Protein AF-A0A0Q5K7Z9-F1 (afdb_monomer_lite)

Foldseek 3Di:
DDDDDDDDDPVVVVVLVVQCVVVVHPDSVRSVVVVVVVVVVLVVVLLVQDQWDWDADPPPRDIDIDGDVVSNVNNVVNVD

Sequence (80 aa):
MTTVLFMFDDGSFGALSQMTTEGNYADPADTLRESLQINATFMTQAKQGFTEVIVRNPRTGDERTLEIPRLSLIAARCRL

Structure (mmCIF, N/CA/C/O backbone):
data_AF-A0A0Q5K7Z9-F1
#
_entry.id   AF-A0A0Q5K7Z9-F1
#
loop_
_atom_site.group_PDB
_atom_site.id
_atom_site.type_symbol
_atom_site.label_atom_id
_atom_site.label_alt_id
_atom_site.label_comp_id
_atom_site.label_asym_id
_atom_site.label_entity_id
_atom_site.label_seq_id
_atom_site.pdbx_PDB_ins_code
_atom_site.Cartn_x
_atom_site.Cartn_y
_atom_site.Cartn_z
_atom_site.occupancy
_atom_site.B_iso_or_equiv
_atom_site.auth_seq_id
_atom_site.auth_comp_id
_atom_site.auth_asym_id
_atom_site.auth_atom_id
_atom_site.pdbx_PDB_model_num
ATOM 1 N N . MET A 1 1 ? 11.743 -12.131 16.514 1.00 47.78 1 MET A N 1
ATOM 2 C CA . MET A 1 1 ? 11.510 -11.580 15.164 1.00 47.78 1 MET A CA 1
ATOM 3 C C . MET A 1 1 ? 10.766 -12.646 14.386 1.00 47.78 1 MET A C 1
ATOM 5 O O . MET A 1 1 ? 11.273 -13.756 14.297 1.00 47.78 1 MET A O 1
ATOM 9 N N . THR A 1 2 ? 9.541 -12.361 13.955 1.00 74.62 2 THR A N 1
ATOM 10 C CA . THR A 1 2 ? 8.678 -13.348 13.293 1.00 74.62 2 THR A CA 1
ATOM 11 C C . THR A 1 2 ? 8.636 -13.009 11.810 1.00 74.62 2 THR A C 1
ATOM 13 O O . THR A 1 2 ? 8.223 -11.907 11.458 1.00 74.62 2 THR A O 1
ATOM 16 N N . THR A 1 3 ? 9.103 -13.918 10.956 1.00 79.06 3 THR A N 1
ATOM 17 C CA . THR A 1 3 ? 9.150 -13.723 9.499 1.00 79.06 3 THR A CA 1
ATOM 18 C C . THR A 1 3 ? 7.979 -14.447 8.852 1.00 79.06 3 THR A C 1
ATOM 20 O O . THR A 1 3 ? 7.697 -15.595 9.188 1.00 79.06 3 THR A O 1
ATOM 23 N N . VAL A 1 4 ? 7.312 -13.784 7.911 1.00 81.12 4 VAL A N 1
ATOM 24 C CA . VAL A 1 4 ? 6.261 -14.373 7.076 1.00 81.12 4 VAL A CA 1
ATOM 25 C C . VAL A 1 4 ? 6.720 -14.294 5.627 1.00 81.12 4 VAL A C 1
ATOM 27 O O . VAL A 1 4 ? 7.135 -13.230 5.173 1.00 81.12 4 VAL A O 1
ATOM 30 N N . LEU A 1 5 ? 6.653 -15.417 4.913 1.00 86.19 5 LEU A N 1
ATOM 31 C CA . LEU A 1 5 ? 6.842 -15.464 3.466 1.00 86.19 5 LEU A CA 1
ATOM 32 C C . LEU A 1 5 ? 5.475 -15.321 2.798 1.00 86.19 5 LEU A C 1
ATOM 34 O O . LEU A 1 5 ? 4.562 -16.089 3.099 1.00 86.19 5 LEU A O 1
ATOM 38 N N . PHE A 1 6 ? 5.350 -14.364 1.884 1.00 83.06 6 PHE A N 1
ATOM 39 C CA . PHE A 1 6 ? 4.170 -14.216 1.043 1.00 83.06 6 PHE A CA 1
ATOM 40 C C . PHE A 1 6 ? 4.568 -14.493 -0.402 1.00 83.06 6 PHE A C 1
ATOM 42 O O . PHE A 1 6 ? 5.468 -13.840 -0.927 1.00 83.06 6 PHE A O 1
ATOM 49 N N . MET A 1 7 ? 3.928 -15.479 -1.025 1.00 90.06 7 MET A N 1
ATOM 50 C CA . MET A 1 7 ? 4.118 -15.763 -2.444 1.00 90.06 7 MET A CA 1
ATOM 51 C C . MET A 1 7 ? 2.948 -15.173 -3.215 1.00 90.06 7 MET A C 1
ATOM 53 O O . MET A 1 7 ? 1.793 -15.486 -2.925 1.00 90.06 7 MET A O 1
ATOM 57 N N . PHE A 1 8 ? 3.264 -14.321 -4.179 1.00 90.38 8 PHE A N 1
ATOM 58 C CA . PHE A 1 8 ? 2.297 -13.768 -5.113 1.00 90.38 8 PHE A CA 1
ATOM 59 C C . PHE A 1 8 ? 2.294 -14.617 -6.382 1.00 90.38 8 PHE A C 1
ATOM 61 O O . PHE A 1 8 ? 3.336 -15.138 -6.778 1.00 90.38 8 PHE A O 1
ATOM 68 N N . ASP A 1 9 ? 1.132 -14.754 -7.013 1.00 95.62 9 ASP A N 1
ATOM 69 C CA . ASP A 1 9 ? 1.076 -15.170 -8.410 1.00 95.62 9 ASP A CA 1
ATOM 70 C C . ASP A 1 9 ? 1.663 -14.075 -9.319 1.00 95.62 9 ASP A C 1
ATOM 72 O O . ASP A 1 9 ? 1.794 -12.915 -8.912 1.00 95.62 9 ASP A O 1
ATOM 76 N N . ASP A 1 10 ? 1.988 -14.437 -10.559 1.00 94.62 10 ASP A N 1
ATOM 77 C CA . ASP A 1 10 ? 2.638 -13.540 -11.520 1.00 94.62 10 ASP A CA 1
ATOM 78 C C . ASP A 1 10 ? 1.847 -12.245 -11.760 1.00 94.62 10 ASP A C 1
ATOM 80 O O . ASP A 1 10 ? 2.435 -11.168 -11.871 1.00 94.62 10 ASP A O 1
ATOM 84 N N . GLY A 1 11 ? 0.512 -12.324 -11.808 1.00 95.06 11 GLY A N 1
ATOM 85 C CA . GLY A 1 11 ? -0.346 -11.162 -12.031 1.00 95.06 11 GLY A CA 1
ATOM 86 C C . GLY A 1 11 ? -0.303 -10.195 -10.851 1.00 95.06 11 GLY A C 1
ATOM 87 O O . GLY A 1 11 ? -0.074 -8.996 -11.026 1.00 95.06 11 GLY A O 1
ATOM 88 N N . SER A 1 12 ? -0.460 -10.725 -9.639 1.00 93.06 12 SER A N 1
ATOM 89 C CA . SER A 1 12 ? -0.378 -9.938 -8.407 1.00 93.06 12 SER A CA 1
ATOM 90 C C . SER A 1 12 ? 1.012 -9.332 -8.195 1.00 93.06 12 SER A C 1
ATOM 92 O O . SER A 1 12 ? 1.125 -8.175 -7.786 1.00 93.06 12 SER A O 1
ATOM 94 N N . PHE A 1 13 ? 2.078 -10.078 -8.504 1.00 94.56 13 PHE A N 1
ATOM 95 C CA . PHE A 1 13 ? 3.444 -9.561 -8.419 1.00 94.56 13 PHE A CA 1
ATOM 96 C C . PHE A 1 13 ? 3.703 -8.467 -9.462 1.00 94.56 13 PHE A C 1
ATOM 98 O O . PHE A 1 13 ? 4.325 -7.452 -9.147 1.00 94.56 13 PHE A O 1
ATOM 105 N N . GLY A 1 14 ? 3.173 -8.622 -10.679 1.00 95.31 14 GLY A N 1
ATOM 106 C CA . GLY A 1 14 ? 3.232 -7.596 -11.719 1.00 95.31 14 GLY A CA 1
ATOM 107 C C . GLY A 1 14 ? 2.560 -6.289 -11.291 1.00 95.31 14 GLY A C 1
ATOM 108 O O . GLY A 1 14 ? 3.155 -5.219 -11.422 1.00 95.31 14 GLY A O 1
ATOM 109 N N . ALA A 1 15 ? 1.365 -6.370 -10.700 1.00 95.00 15 ALA A N 1
ATOM 110 C CA . ALA A 1 15 ? 0.668 -5.203 -10.156 1.00 95.00 15 ALA A CA 1
ATOM 111 C C . ALA A 1 15 ? 1.461 -4.530 -9.022 1.00 95.00 15 ALA A C 1
ATOM 113 O O . ALA A 1 15 ? 1.589 -3.304 -8.998 1.00 95.00 15 ALA A O 1
ATOM 114 N N . LEU A 1 16 ? 2.050 -5.321 -8.117 1.00 93.50 16 LEU A N 1
ATOM 115 C CA . LEU A 1 16 ? 2.916 -4.798 -7.059 1.00 93.50 16 LEU A CA 1
ATOM 116 C C . LEU A 1 16 ? 4.134 -4.071 -7.649 1.00 93.50 16 LEU A C 1
ATOM 118 O O . LEU A 1 16 ? 4.431 -2.954 -7.238 1.00 93.50 16 LEU A O 1
ATOM 122 N N . SER A 1 17 ? 4.791 -4.660 -8.650 1.00 94.56 17 SER A N 1
ATOM 123 C CA . SER A 1 17 ? 5.942 -4.056 -9.334 1.00 94.56 17 SER A CA 1
ATOM 124 C C . SER A 1 17 ? 5.584 -2.744 -10.040 1.00 94.56 17 SER A C 1
ATOM 126 O O . SER A 1 17 ? 6.392 -1.809 -10.066 1.00 94.56 17 SER A O 1
ATOM 128 N N . GLN A 1 18 ? 4.379 -2.651 -10.608 1.00 96.12 18 GLN A N 1
ATOM 129 C CA . GLN A 1 18 ? 3.881 -1.412 -11.197 1.00 96.12 18 GLN A CA 1
ATOM 130 C C . GLN A 1 18 ? 3.694 -0.336 -10.120 1.00 96.12 18 GLN A C 1
ATOM 132 O O . GLN A 1 18 ? 4.205 0.771 -10.280 1.00 96.12 18 GLN A O 1
ATOM 137 N N . MET A 1 19 ? 3.051 -0.672 -8.996 1.00 94.12 19 MET A N 1
ATOM 138 C CA . MET A 1 19 ? 2.896 0.247 -7.863 1.00 94.12 19 MET A CA 1
ATOM 139 C C . MET A 1 19 ? 4.244 0.719 -7.305 1.00 94.12 19 MET A C 1
ATOM 141 O O . MET A 1 19 ? 4.387 1.897 -6.985 1.00 94.12 19 MET A O 1
ATOM 145 N N . THR A 1 20 ? 5.239 -0.172 -7.221 1.00 94.44 20 THR A N 1
ATOM 146 C CA . THR A 1 20 ? 6.608 0.176 -6.806 1.00 94.44 20 THR A CA 1
ATOM 147 C C . THR A 1 20 ? 7.198 1.257 -7.700 1.00 94.44 20 THR A C 1
ATOM 149 O O . THR A 1 20 ? 7.716 2.258 -7.209 1.00 94.44 20 THR A O 1
ATOM 152 N N . THR A 1 21 ? 7.067 1.078 -9.014 1.00 95.56 21 THR A N 1
ATOM 153 C CA . THR A 1 21 ? 7.621 2.000 -10.009 1.00 95.56 21 THR A CA 1
ATOM 154 C C . THR A 1 21 ? 6.883 3.338 -10.004 1.00 95.56 21 THR A C 1
ATOM 156 O O . THR A 1 21 ? 7.509 4.389 -9.914 1.00 95.56 21 THR A O 1
ATOM 159 N N . GLU A 1 22 ? 5.551 3.320 -10.064 1.00 94.19 22 GLU A N 1
ATOM 160 C CA . GLU A 1 22 ? 4.733 4.539 -10.109 1.00 94.19 22 GLU A CA 1
ATOM 161 C C . GLU A 1 22 ? 4.812 5.350 -8.808 1.00 94.19 22 GLU A C 1
ATOM 163 O O . GLU A 1 22 ? 4.771 6.581 -8.839 1.00 94.19 22 GLU A O 1
ATOM 168 N N . GLY A 1 23 ? 4.956 4.668 -7.669 1.00 90.00 23 GLY A N 1
ATOM 169 C CA . GLY A 1 23 ? 5.139 5.286 -6.358 1.00 90.00 23 GLY A CA 1
ATOM 170 C C . GLY A 1 23 ? 6.567 5.758 -6.069 1.00 90.00 23 GLY A C 1
ATOM 171 O O . GLY A 1 23 ? 6.785 6.372 -5.028 1.00 90.00 23 GLY A O 1
ATOM 172 N N . ASN A 1 24 ? 7.527 5.510 -6.972 1.00 93.31 24 ASN A N 1
ATOM 173 C CA . ASN A 1 24 ? 8.961 5.756 -6.767 1.00 93.31 24 ASN A CA 1
ATOM 174 C C . ASN A 1 24 ? 9.517 5.110 -5.483 1.00 93.31 24 ASN A C 1
ATOM 176 O O . ASN A 1 24 ? 10.354 5.693 -4.790 1.00 93.31 24 ASN A O 1
ATOM 180 N N . TYR A 1 25 ? 9.045 3.909 -5.153 1.00 94.44 25 TYR A N 1
ATOM 181 C CA . TYR A 1 25 ? 9.571 3.136 -4.032 1.00 94.44 25 TYR A CA 1
ATOM 182 C C . TYR A 1 25 ? 10.867 2.423 -4.433 1.00 94.44 25 TYR A C 1
ATOM 184 O O . TYR A 1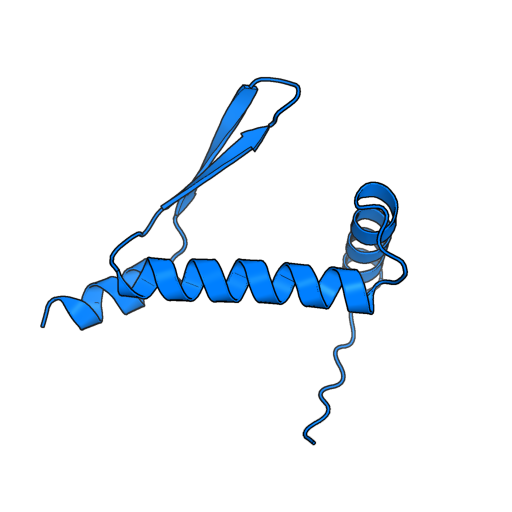 25 ? 11.055 2.070 -5.597 1.00 94.44 25 TYR A O 1
ATOM 192 N N . ALA A 1 26 ? 11.763 2.197 -3.468 1.00 93.38 26 ALA A N 1
ATOM 193 C CA . ALA A 1 26 ? 13.052 1.562 -3.743 1.00 93.38 26 ALA A CA 1
ATOM 194 C C . ALA A 1 26 ? 12.893 0.094 -4.164 1.00 93.38 26 ALA A C 1
ATOM 196 O O . ALA A 1 26 ? 13.605 -0.375 -5.053 1.00 93.38 26 ALA A O 1
ATOM 197 N N . ASP A 1 27 ? 11.952 -0.621 -3.541 1.00 94.31 27 ASP A N 1
ATOM 198 C CA . ASP A 1 27 ? 11.677 -2.022 -3.832 1.00 94.31 27 ASP A CA 1
ATOM 199 C C . ASP A 1 27 ? 10.219 -2.436 -3.496 1.00 94.31 27 ASP A C 1
ATOM 201 O O . ASP A 1 27 ? 9.444 -1.670 -2.897 1.00 94.31 27 ASP A O 1
ATOM 205 N N . PRO A 1 28 ? 9.801 -3.658 -3.887 1.00 92.56 28 PRO A N 1
ATOM 206 C CA . PRO A 1 28 ? 8.465 -4.168 -3.582 1.00 92.56 28 PRO A CA 1
ATOM 207 C C . PRO A 1 28 ? 8.166 -4.326 -2.085 1.00 92.56 28 PRO A C 1
ATOM 209 O O . PRO A 1 28 ? 7.005 -4.228 -1.683 1.00 92.56 28 PRO A O 1
ATOM 212 N N . ALA A 1 29 ? 9.176 -4.559 -1.240 1.00 91.94 29 ALA A N 1
ATOM 213 C CA . ALA A 1 29 ? 8.979 -4.698 0.201 1.00 91.94 29 ALA A CA 1
ATOM 214 C C . ALA A 1 29 ? 8.645 -3.347 0.849 1.00 91.94 29 ALA A C 1
ATOM 216 O O . ALA A 1 29 ? 7.781 -3.287 1.726 1.00 91.94 29 ALA A O 1
ATOM 217 N N . ASP A 1 30 ? 9.258 -2.263 0.378 1.00 92.94 30 ASP A N 1
ATOM 218 C CA . ASP A 1 30 ? 8.913 -0.899 0.777 1.00 92.94 30 ASP A CA 1
ATOM 219 C C . ASP A 1 30 ? 7.481 -0.541 0.367 1.00 92.94 30 ASP A C 1
ATOM 221 O O . ASP A 1 30 ? 6.701 -0.048 1.183 1.00 92.94 30 ASP A O 1
ATOM 225 N N . THR A 1 31 ? 7.092 -0.904 -0.857 1.00 93.88 31 THR A N 1
ATOM 226 C CA . THR A 1 31 ? 5.718 -0.713 -1.358 1.00 93.88 31 THR A CA 1
ATOM 227 C C . THR A 1 31 ? 4.694 -1.469 -0.499 1.00 93.88 31 THR A C 1
ATOM 229 O O . THR A 1 31 ? 3.642 -0.933 -0.131 1.00 93.88 31 THR A O 1
ATOM 232 N N . LEU A 1 32 ? 5.006 -2.717 -0.129 1.00 91.38 32 LEU A N 1
ATOM 233 C CA . LEU A 1 32 ? 4.177 -3.518 0.775 1.00 91.38 32 LEU A CA 1
ATOM 234 C C . LEU A 1 32 ? 4.098 -2.904 2.174 1.00 91.38 32 LEU A C 1
ATOM 236 O O . LEU A 1 32 ? 3.025 -2.914 2.779 1.00 91.38 32 LEU A O 1
ATOM 240 N N . ARG A 1 33 ? 5.201 -2.353 2.693 1.00 90.75 33 ARG A N 1
ATOM 241 C CA . ARG A 1 33 ? 5.222 -1.710 4.011 1.00 90.75 33 ARG A CA 1
ATOM 242 C C . ARG A 1 33 ? 4.256 -0.531 4.065 1.00 90.75 33 ARG A C 1
ATOM 244 O O . ARG A 1 33 ? 3.442 -0.476 4.985 1.00 90.75 33 ARG A O 1
ATOM 251 N N . GLU A 1 34 ? 4.303 0.357 3.078 1.00 91.19 34 GLU A N 1
ATOM 252 C CA . GLU A 1 34 ? 3.391 1.504 2.989 1.00 91.19 34 GLU A CA 1
ATOM 253 C C . GLU A 1 34 ? 1.932 1.055 2.851 1.00 91.19 34 GLU A C 1
ATOM 255 O O . GLU A 1 34 ? 1.048 1.520 3.573 1.00 91.19 34 GLU A O 1
ATOM 260 N N . SER A 1 35 ? 1.683 0.050 2.009 1.00 89.31 35 SER A N 1
ATOM 261 C CA . SER A 1 35 ? 0.345 -0.527 1.835 1.00 89.31 35 SER A CA 1
ATOM 262 C C . SER A 1 35 ? -0.224 -1.083 3.151 1.00 89.31 35 SER A C 1
ATOM 264 O O . SER A 1 35 ? -1.401 -0.890 3.469 1.00 89.31 35 SER A O 1
ATOM 266 N N . LEU A 1 36 ? 0.611 -1.737 3.966 1.00 88.50 36 LEU A N 1
ATOM 267 C CA . LEU A 1 36 ? 0.216 -2.247 5.280 1.00 88.50 36 LEU A CA 1
ATOM 268 C C . LEU A 1 36 ? -0.041 -1.127 6.298 1.00 88.50 36 LEU A C 1
ATOM 270 O O . LEU A 1 36 ? -0.945 -1.269 7.125 1.00 88.50 36 LEU A O 1
ATOM 274 N N . GLN A 1 37 ? 0.697 -0.015 6.239 1.00 89.81 37 GLN A N 1
ATOM 275 C 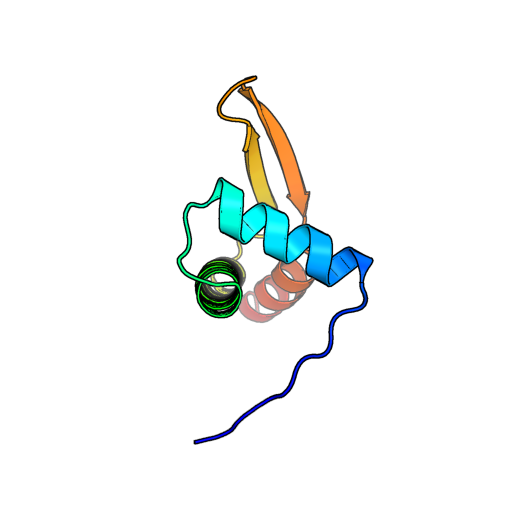CA . GLN A 1 37 ? 0.448 1.151 7.096 1.00 89.81 37 GLN A CA 1
ATOM 276 C C . GLN A 1 37 ? -0.890 1.828 6.771 1.00 89.81 37 GLN A C 1
ATOM 278 O O . GLN A 1 37 ? -1.658 2.158 7.681 1.00 89.81 37 GLN A O 1
ATOM 283 N N . ILE A 1 38 ? -1.214 1.971 5.483 1.00 87.31 38 ILE A N 1
ATOM 284 C CA . ILE A 1 38 ? -2.520 2.472 5.032 1.00 87.31 38 ILE A CA 1
ATOM 285 C C . ILE A 1 38 ? -3.636 1.568 5.569 1.00 87.31 38 ILE A C 1
ATOM 287 O O . ILE A 1 38 ? -4.591 2.044 6.186 1.00 87.31 38 ILE A O 1
ATOM 291 N N . ASN A 1 39 ? -3.477 0.249 5.431 1.00 85.56 39 ASN A N 1
ATOM 292 C CA . ASN A 1 39 ? -4.438 -0.712 5.962 1.00 85.56 39 ASN A CA 1
ATOM 293 C C . ASN A 1 39 ? -4.594 -0.601 7.493 1.00 85.56 39 ASN A C 1
ATOM 295 O O . ASN A 1 39 ? -5.712 -0.600 8.004 1.00 85.56 39 ASN A O 1
ATOM 299 N N . ALA A 1 40 ? -3.500 -0.447 8.244 1.00 85.56 40 ALA A N 1
ATOM 300 C CA . ALA A 1 40 ? -3.557 -0.246 9.695 1.00 85.56 40 ALA A CA 1
ATOM 301 C C . ALA A 1 40 ? -4.317 1.038 10.083 1.00 85.56 40 ALA A C 1
ATOM 303 O O . ALA A 1 40 ? -5.070 1.051 11.065 1.00 85.56 40 ALA A O 1
ATOM 304 N N . THR A 1 41 ? -4.172 2.098 9.286 1.00 86.25 41 THR A N 1
ATOM 305 C CA . THR A 1 41 ? -4.920 3.348 9.456 1.00 86.25 41 THR A CA 1
ATOM 306 C C . THR A 1 41 ? -6.409 3.115 9.240 1.00 86.25 41 THR A C 1
ATOM 308 O O . THR A 1 41 ? -7.204 3.458 10.116 1.00 86.25 41 THR A O 1
ATOM 311 N N . PHE A 1 42 ? -6.799 2.439 8.155 1.00 83.88 42 PHE A N 1
ATOM 312 C CA . PHE A 1 42 ? -8.199 2.074 7.916 1.00 83.88 42 PHE A CA 1
ATOM 313 C C . PHE A 1 42 ? -8.780 1.244 9.057 1.00 83.88 42 PHE A C 1
ATOM 315 O O . PHE A 1 42 ? -9.862 1.552 9.545 1.00 83.88 42 PHE A O 1
ATOM 322 N N . MET A 1 43 ? -8.037 0.260 9.565 1.00 81.12 43 MET A N 1
ATOM 323 C CA . MET A 1 43 ? -8.465 -0.547 10.712 1.00 81.12 43 MET A CA 1
ATOM 324 C C . MET A 1 43 ? -8.640 0.279 11.996 1.00 81.12 43 MET A C 1
ATOM 326 O O . MET A 1 43 ? -9.445 -0.081 12.855 1.00 81.12 43 MET A O 1
ATOM 330 N N . THR A 1 44 ? -7.906 1.382 12.149 1.00 83.25 44 THR A N 1
ATOM 331 C CA . THR A 1 44 ? -8.069 2.312 13.277 1.00 83.25 44 THR A CA 1
ATOM 332 C C . THR A 1 44 ? -9.317 3.175 13.105 1.00 83.25 44 THR A C 1
ATOM 334 O O . THR A 1 44 ? -10.100 3.291 14.045 1.00 83.25 44 THR A O 1
ATOM 337 N N . GLN A 1 45 ? -9.559 3.701 11.900 1.00 82.62 45 GLN A N 1
ATOM 338 C CA . GLN A 1 45 ? -10.787 4.436 11.567 1.00 82.62 45 GLN A CA 1
ATOM 339 C C . GLN A 1 45 ? -12.033 3.536 11.701 1.00 82.62 45 GLN A C 1
ATOM 341 O O . GLN A 1 45 ? -13.056 3.958 12.234 1.00 82.62 45 GLN A O 1
ATOM 346 N N . ALA A 1 46 ? -11.912 2.249 11.361 1.00 81.62 46 ALA A N 1
ATOM 347 C CA . ALA A 1 46 ? -12.933 1.224 11.599 1.00 81.62 46 ALA A CA 1
ATOM 348 C C . ALA A 1 46 ? -13.466 1.233 13.031 1.00 81.62 46 ALA A C 1
ATOM 350 O O . ALA A 1 46 ? -14.669 1.212 13.278 1.00 81.62 46 ALA A O 1
ATOM 351 N N . LYS A 1 47 ? -12.530 1.245 13.989 1.00 75.75 47 LYS A N 1
ATOM 352 C CA . LYS A 1 47 ? -12.821 1.199 15.425 1.00 75.75 47 LYS A CA 1
ATOM 353 C C . LYS A 1 47 ? -13.515 2.468 15.899 1.00 75.75 47 LYS A C 1
ATOM 355 O O . LYS A 1 47 ? -14.199 2.434 16.911 1.00 75.75 47 LYS A O 1
ATOM 360 N N . GLN A 1 48 ? -13.352 3.565 15.167 1.00 79.81 48 GLN A N 1
ATOM 361 C CA . GLN A 1 48 ? -14.023 4.835 15.426 1.00 79.81 48 GLN A CA 1
ATOM 362 C C . GLN A 1 48 ? -15.410 4.912 14.765 1.00 79.81 48 GLN A C 1
ATOM 364 O O . GLN A 1 48 ? -16.132 5.879 14.980 1.00 79.81 48 GLN A O 1
ATOM 369 N N . GLY A 1 49 ? -15.813 3.885 14.009 1.00 77.38 49 GLY A N 1
ATOM 370 C CA . GLY A 1 49 ? -17.141 3.786 13.406 1.00 77.38 49 GLY A CA 1
ATOM 371 C C . GLY A 1 49 ? -17.219 4.227 11.946 1.00 77.38 49 GLY A C 1
ATOM 372 O O . GLY A 1 49 ? -18.318 4.246 11.397 1.00 77.38 49 GLY A O 1
ATOM 373 N N . PHE A 1 50 ? -16.092 4.553 11.306 1.00 80.69 50 PHE A N 1
ATOM 374 C CA . PHE A 1 50 ? -16.059 4.837 9.871 1.00 80.69 50 PHE A CA 1
ATOM 375 C C . PHE A 1 50 ? -16.182 3.536 9.068 1.00 80.69 50 PHE A C 1
ATOM 377 O O . PHE A 1 50 ? -15.443 2.582 9.311 1.00 80.69 50 PHE A O 1
ATOM 384 N N . THR A 1 51 ? -17.106 3.497 8.107 1.00 80.75 51 THR A N 1
ATOM 385 C CA . THR A 1 51 ? -17.432 2.297 7.308 1.00 80.75 51 THR A CA 1
ATOM 386 C C . THR A 1 51 ? -17.135 2.443 5.818 1.00 80.75 51 THR A C 1
ATOM 388 O O . THR A 1 51 ? -17.135 1.450 5.089 1.00 80.75 51 THR A O 1
ATOM 391 N N . GLU A 1 52 ? -16.847 3.664 5.375 1.00 83.06 52 GLU A N 1
ATOM 392 C CA . GLU A 1 52 ? -16.689 4.020 3.970 1.00 83.06 52 GLU A CA 1
ATOM 393 C C . GLU A 1 52 ? -15.342 4.704 3.735 1.00 83.06 52 GLU A C 1
ATOM 395 O O . GLU A 1 52 ? -14.868 5.489 4.559 1.00 83.06 52 GLU A O 1
ATOM 400 N N . VAL A 1 53 ? -14.734 4.413 2.586 1.00 84.31 53 VAL A N 1
ATOM 401 C CA . VAL A 1 53 ? -13.534 5.091 2.091 1.00 84.31 53 VAL A CA 1
ATOM 402 C C . VAL A 1 53 ? -13.855 5.704 0.738 1.00 84.31 53 VAL A C 1
ATOM 404 O O . VAL A 1 53 ? -14.275 5.004 -0.180 1.00 84.31 53 VAL A O 1
ATOM 407 N N . ILE A 1 54 ? -13.633 7.009 0.599 1.00 88.06 54 ILE A N 1
ATOM 408 C CA . ILE A 1 54 ? -13.778 7.713 -0.675 1.00 88.06 54 ILE 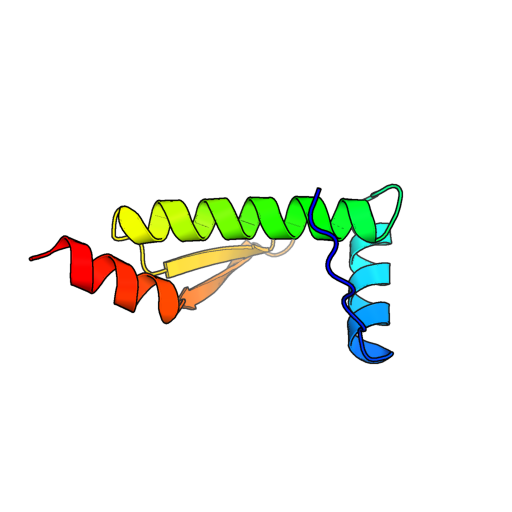A CA 1
ATOM 409 C C . ILE A 1 54 ? -12.395 7.833 -1.305 1.00 88.06 54 ILE A C 1
ATOM 411 O O . ILE A 1 54 ? -11.493 8.458 -0.747 1.00 88.06 54 ILE A O 1
ATOM 415 N N . VAL A 1 55 ? -12.229 7.229 -2.477 1.00 88.50 55 VAL A N 1
ATOM 416 C CA . VAL A 1 55 ? -11.019 7.343 -3.290 1.00 88.50 55 VAL A CA 1
ATOM 417 C C . VAL A 1 55 ? -11.305 8.317 -4.420 1.00 88.50 55 VAL A C 1
ATOM 419 O O . VAL A 1 55 ? -12.184 8.073 -5.246 1.00 88.50 55 VAL A O 1
ATOM 422 N N . ARG A 1 56 ? -10.553 9.418 -4.464 1.00 91.25 56 ARG A N 1
ATOM 423 C CA . ARG A 1 56 ? -10.657 10.429 -5.517 1.00 91.25 56 ARG A CA 1
ATOM 424 C C . ARG A 1 56 ? -9.459 10.336 -6.453 1.00 91.25 56 ARG A C 1
ATOM 426 O O . ARG A 1 56 ? -8.317 10.385 -6.001 1.00 91.25 56 ARG A O 1
ATOM 433 N N . ASN A 1 57 ? -9.711 10.251 -7.756 1.00 87.88 57 ASN A N 1
ATOM 434 C CA . ASN A 1 57 ? -8.670 10.382 -8.765 1.00 87.88 57 ASN A CA 1
ATOM 435 C C . ASN A 1 57 ? -8.217 11.853 -8.829 1.00 87.88 57 ASN A C 1
ATOM 437 O O . ASN A 1 57 ? -9.016 12.717 -9.193 1.00 87.88 57 ASN A O 1
ATOM 441 N N . PRO A 1 58 ? -6.946 12.170 -8.528 1.00 85.62 58 PRO A N 1
ATOM 442 C CA . PRO A 1 58 ? -6.477 13.553 -8.508 1.00 85.62 58 PRO A CA 1
ATOM 443 C C . PRO A 1 58 ? -6.418 14.201 -9.899 1.00 85.62 58 PRO A C 1
ATOM 445 O O . PRO A 1 58 ? -6.377 15.423 -9.989 1.00 85.62 58 PRO A 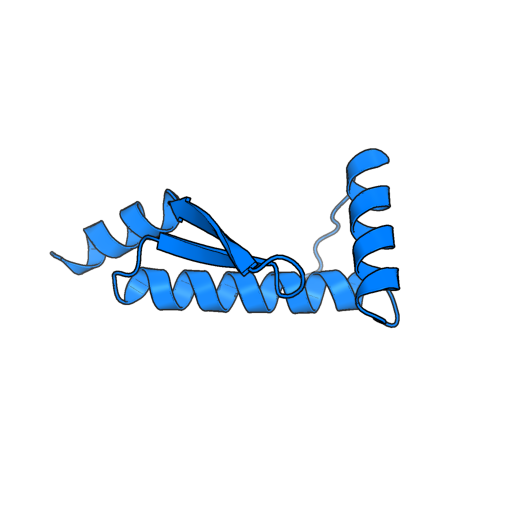O 1
ATOM 448 N N . ARG A 1 59 ? -6.394 13.411 -10.983 1.00 86.88 59 ARG A N 1
ATOM 449 C CA . ARG A 1 59 ? -6.303 13.923 -12.361 1.00 86.88 59 ARG A CA 1
ATOM 450 C C . ARG A 1 59 ? -7.668 14.226 -12.972 1.00 86.88 59 ARG A C 1
ATOM 452 O O . ARG A 1 59 ? -7.796 15.214 -13.683 1.00 86.88 59 ARG A O 1
ATOM 459 N N . THR A 1 60 ? -8.659 13.369 -12.729 1.00 90.38 60 THR A N 1
ATOM 460 C CA . THR A 1 60 ? -10.000 13.496 -13.332 1.00 90.38 60 THR A CA 1
ATOM 461 C C . THR A 1 60 ? -11.039 14.060 -12.368 1.00 90.38 60 THR A C 1
ATOM 463 O O . THR A 1 60 ? -12.062 14.567 -12.809 1.00 90.38 60 THR A O 1
ATOM 466 N N . GLY A 1 61 ? -10.781 13.998 -11.059 1.00 90.06 61 GLY A N 1
ATOM 467 C CA . GLY A 1 61 ? -11.755 14.342 -10.025 1.00 90.06 61 GLY A CA 1
ATOM 468 C C . GLY A 1 61 ? -12.769 13.235 -9.739 1.00 90.06 61 GLY A C 1
ATOM 469 O O . GLY A 1 61 ? -13.586 13.408 -8.840 1.00 90.06 61 GLY A O 1
ATOM 470 N N . ASP A 1 62 ? -12.703 12.104 -10.449 1.00 90.75 62 ASP A N 1
ATOM 471 C CA . ASP A 1 62 ? -13.639 10.996 -10.258 1.00 90.75 62 ASP A CA 1
ATOM 472 C C . ASP A 1 62 ? -13.542 10.436 -8.842 1.00 90.75 62 ASP A C 1
ATOM 474 O O . ASP A 1 62 ? -12.451 10.136 -8.350 1.00 90.75 62 ASP A O 1
ATOM 478 N N . GLU A 1 63 ? -14.694 10.234 -8.215 1.00 93.50 63 GLU A N 1
ATOM 479 C CA . GLU A 1 63 ? -14.795 9.641 -6.889 1.00 93.50 63 GLU A CA 1
ATOM 480 C C . GLU A 1 63 ? -15.353 8.230 -6.968 1.00 93.50 63 GLU A C 1
ATOM 482 O O . GLU A 1 63 ? -16.277 7.932 -7.728 1.00 93.50 63 GLU A O 1
ATOM 487 N N . ARG A 1 64 ? -14.791 7.347 -6.148 1.00 88.62 64 ARG A N 1
ATOM 488 C CA . ARG A 1 64 ? -15.346 6.023 -5.892 1.00 88.62 64 ARG A CA 1
ATOM 489 C C . ARG A 1 64 ? -15.439 5.807 -4.395 1.00 88.62 64 ARG A C 1
ATOM 491 O O . ARG A 1 64 ? -14.435 5.905 -3.692 1.00 88.62 64 ARG A O 1
ATOM 498 N N . THR A 1 65 ? -16.635 5.471 -3.933 1.00 85.38 65 THR A N 1
ATOM 499 C CA . THR A 1 65 ? -16.874 5.057 -2.551 1.00 85.38 65 THR A CA 1
ATOM 500 C C . THR A 1 65 ? -16.706 3.548 -2.447 1.00 85.38 65 THR A C 1
ATOM 502 O O . THR A 1 65 ? -17.315 2.789 -3.200 1.00 85.38 65 THR A O 1
ATOM 505 N N . LEU A 1 66 ? -15.865 3.114 -1.515 1.00 80.25 66 LEU A N 1
ATOM 506 C CA . LEU A 1 66 ? -15.680 1.723 -1.133 1.00 80.25 66 LEU A CA 1
ATOM 507 C C . LEU A 1 66 ? -16.266 1.515 0.260 1.00 80.25 66 LEU A C 1
ATOM 509 O O . LEU A 1 66 ? -15.784 2.087 1.237 1.00 80.25 66 LEU A O 1
ATOM 513 N N . GLU A 1 67 ? -17.277 0.661 0.353 1.00 71.69 67 GLU A N 1
ATOM 514 C CA . GLU A 1 67 ? -17.732 0.118 1.629 1.00 71.69 67 GLU A CA 1
ATOM 515 C C . GLU A 1 67 ? -16.814 -1.056 1.993 1.00 71.69 67 GLU A C 1
ATOM 517 O O . GLU A 1 67 ? -16.665 -1.997 1.211 1.00 71.69 67 GLU A O 1
ATOM 522 N N . ILE A 1 68 ? -16.145 -1.003 3.148 1.00 66.44 68 ILE A N 1
ATOM 523 C CA . ILE A 1 68 ? -15.221 -2.070 3.561 1.00 66.44 68 ILE A CA 1
ATOM 524 C C . ILE A 1 68 ? -15.935 -2.959 4.599 1.00 66.44 68 ILE A C 1
ATOM 526 O O . ILE A 1 68 ? -16.074 -2.553 5.757 1.00 66.44 68 ILE A O 1
ATOM 530 N N . PRO A 1 69 ? -16.329 -4.208 4.260 1.00 58.91 69 PRO A N 1
ATOM 531 C CA . PRO A 1 69 ? -17.184 -5.051 5.114 1.00 58.91 69 PRO A CA 1
ATOM 532 C C . PRO A 1 69 ? -16.568 -5.443 6.466 1.00 58.91 69 PRO A C 1
ATOM 534 O O . PRO A 1 69 ? -17.264 -5.833 7.399 1.00 58.91 69 PRO A O 1
ATOM 537 N N . ARG A 1 70 ? -15.237 -5.376 6.601 1.00 56.03 70 ARG A N 1
ATOM 538 C CA . ARG A 1 70 ? -14.567 -5.597 7.893 1.00 56.03 70 ARG A CA 1
ATOM 539 C C . ARG A 1 70 ? -14.594 -4.366 8.799 1.00 56.03 70 ARG A C 1
ATOM 541 O O . ARG A 1 70 ? -14.478 -4.541 10.011 1.00 56.03 70 ARG A O 1
ATOM 548 N N . LEU A 1 71 ? -14.778 -3.157 8.255 1.00 51.88 71 LEU A N 1
ATOM 549 C CA . LEU A 1 71 ? -14.962 -1.960 9.076 1.00 51.88 71 LEU A CA 1
ATOM 550 C C . LEU A 1 71 ? -16.338 -1.968 9.752 1.00 51.88 71 LEU A C 1
ATOM 552 O O . LEU A 1 71 ? -16.437 -1.650 10.935 1.00 51.88 71 LEU A O 1
ATOM 556 N N . SER A 1 72 ? -17.376 -2.433 9.049 1.00 51.22 72 SER A N 1
ATOM 557 C CA . SER A 1 72 ? -18.736 -2.537 9.595 1.00 51.22 72 SER A CA 1
ATOM 558 C C . SER A 1 72 ? -18.846 -3.552 10.743 1.00 51.22 72 SER A C 1
ATOM 560 O O . SER A 1 72 ? -19.502 -3.270 11.745 1.00 51.22 72 SER A O 1
ATOM 562 N N . LEU A 1 73 ? -18.133 -4.683 10.676 1.00 51.38 73 LEU A N 1
ATOM 563 C CA . LEU A 1 73 ? -18.069 -5.687 11.755 1.00 51.38 73 LEU A CA 1
ATOM 564 C C . LEU A 1 73 ? -17.373 -5.181 13.034 1.00 51.38 73 LEU A C 1
ATOM 566 O O . LEU A 1 73 ? -17.748 -5.579 14.139 1.00 51.38 73 LEU A O 1
ATOM 570 N N . ILE A 1 74 ? -16.365 -4.310 12.904 1.00 52.22 74 ILE A N 1
ATOM 571 C CA . ILE A 1 74 ? -15.675 -3.690 14.047 1.00 52.22 74 ILE A CA 1
ATOM 572 C C . ILE A 1 74 ? -16.534 -2.571 14.646 1.00 52.22 74 ILE A C 1
ATOM 574 O O . ILE A 1 74 ? -16.747 -2.561 15.858 1.00 52.22 74 ILE A O 1
ATOM 578 N N . ALA A 1 75 ? -17.078 -1.683 13.810 1.00 49.59 75 ALA A N 1
ATOM 579 C CA . ALA A 1 75 ? -17.976 -0.613 14.240 1.00 49.59 75 ALA A CA 1
ATOM 580 C C . ALA A 1 75 ? -19.211 -1.156 14.984 1.00 49.59 75 ALA A C 1
ATOM 582 O O . ALA A 1 75 ? -19.626 -0.593 15.997 1.00 49.59 75 ALA A O 1
ATOM 583 N N . ALA A 1 76 ? -19.759 -2.293 14.537 1.00 53.69 76 ALA A N 1
ATOM 584 C CA . ALA A 1 76 ? -20.881 -2.960 15.192 1.00 53.69 76 ALA A CA 1
ATOM 585 C C . ALA A 1 76 ? -20.552 -3.473 16.608 1.00 53.69 76 ALA A C 1
ATOM 587 O O . ALA A 1 76 ? -21.427 -3.465 17.469 1.00 53.69 76 ALA A O 1
ATOM 588 N N . ARG A 1 77 ? -19.301 -3.880 16.886 1.00 52.06 77 ARG A N 1
ATOM 589 C CA . ARG A 1 77 ? -18.876 -4.324 18.231 1.00 52.06 77 ARG A CA 1
ATOM 590 C C . ARG A 1 77 ? -18.606 -3.175 19.205 1.00 52.06 77 ARG A C 1
ATOM 592 O O . ARG A 1 77 ? -18.655 -3.419 20.401 1.00 52.06 77 ARG A O 1
ATOM 599 N N . CYS A 1 78 ? -18.333 -1.959 18.729 1.00 50.09 78 CYS A N 1
ATOM 600 C CA . CYS A 1 78 ? -18.097 -0.787 19.587 1.00 50.09 78 CYS A CA 1
ATOM 601 C C . CYS A 1 78 ? -19.383 -0.050 20.017 1.00 50.09 78 CYS A C 1
ATOM 603 O O . CYS A 1 78 ? -19.296 0.884 20.807 1.00 50.09 78 C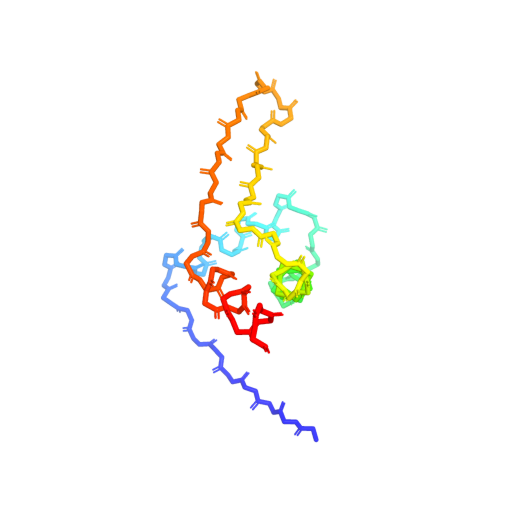YS A O 1
ATOM 605 N N . ARG A 1 79 ? -20.563 -0.438 19.504 1.00 49.00 79 ARG A N 1
ATOM 606 C CA . ARG A 1 79 ? -21.877 0.112 19.908 1.00 49.00 79 ARG A CA 1
ATOM 607 C C . ARG A 1 79 ? -22.589 -0.687 21.017 1.00 49.00 79 ARG A C 1
ATOM 609 O O . ARG A 1 79 ? 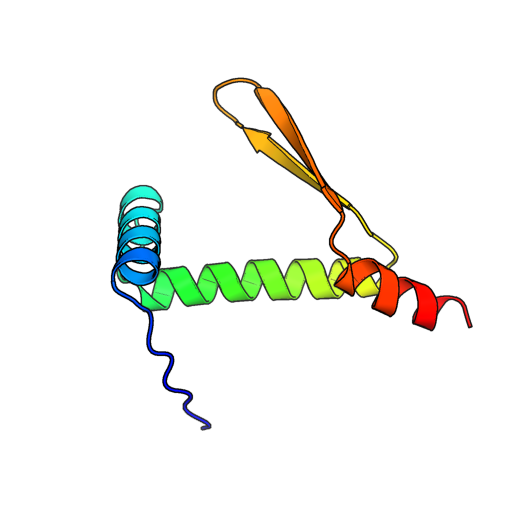-23.741 -0.377 21.313 1.00 49.00 79 ARG A O 1
ATOM 616 N N . LEU A 1 80 ? -21.939 -1.702 21.590 1.00 43.91 80 LEU A N 1
ATOM 617 C CA . LEU A 1 80 ? -22.402 -2.476 22.753 1.00 43.91 80 LEU A CA 1
ATOM 618 C C . LEU A 1 80 ? -21.634 -2.043 24.002 1.00 43.91 80 LEU A C 1
ATOM 620 O O . LEU A 1 80 ? -22.268 -2.007 25.076 1.00 43.91 80 LEU A O 1
#

pLDDT: mean 82.0, std 14.79, range [43.91, 96.12]

Secondary structure (DSSP, 8-state):
------PPPHHHHHHHHHHHHHTT-SSHHHHHHHHHHHHHHHHHHHHTT--EEEEE-TTT--EEEEE-HHHHHHHHHTT-

Radius of gyration: 15.73 Å; chains: 1; bounding box: 36×30×36 Å